Protein AF-A0A813ICS6-F1 (afdb_monomer_lite)

Secondary structure (DSSP, 8-state):
-EEEEETTT-------SS----GGG-TT---B----TT-TT--TTSEEEEEEEETTTTEEEEEEEE-SPPTT-EEEEEE--EE--SSS-EE--HHHHHTT-EEEEPPP-PPP-EEEEEEEEPTT-SS-EEEEEEESSSEEEEE----TTSPPPPHHHHHTT-EEEEESSSSEEE-

Sequence (175 aa):
YCRAYDASAFVPVSQSGTNVPTLHDCTACLNEIKTDANTADDPLLNFMGTSTYDPAKKFAEHEVDITGLDDKTFYWVYCFSLDVEIPTPNVVSSSQMLATQRKVRTLDTTPPSFGTFTCAPTAATEDSITVTLTLNEAGRAYCKVVNRGFVQPSPNAVIAEGFYADSADTSSFTI

Structure (mmCIF, N/CA/C/O backbone):
data_AF-A0A813ICS6-F1
#
_entry.id   AF-A0A813ICS6-F1
#
loop_
_atom_site.group_PDB
_atom_site.id
_atom_site.type_symbol
_atom_site.label_atom_id
_atom_site.label_alt_id
_atom_site.label_comp_id
_atom_site.label_asym_id
_atom_site.label_entity_id
_atom_site.label_seq_id
_atom_site.pdbx_PDB_ins_code
_atom_site.Cartn_x
_atom_site.Cartn_y
_atom_site.Cartn_z
_atom_site.occupancy
_atom_site.B_iso_or_equiv
_atom_site.auth_seq_id
_atom_site.auth_comp_id
_atom_site.auth_asym_id
_atom_site.auth_atom_id
_atom_site.pdbx_PDB_model_num
ATOM 1 N N . TYR A 1 1 ? 19.263 -0.883 -16.899 1.00 67.06 1 TYR A N 1
ATOM 2 C CA . TYR A 1 1 ? 18.357 0.272 -16.754 1.00 67.06 1 TYR A CA 1
ATOM 3 C C . TYR A 1 1 ? 16.977 -0.223 -16.365 1.00 67.06 1 TYR A C 1
ATOM 5 O O . TYR A 1 1 ? 16.537 -1.226 -16.918 1.00 67.06 1 TYR A O 1
ATOM 13 N N . CYS A 1 2 ? 16.301 0.446 -15.433 1.00 63.91 2 CYS A N 1
ATOM 14 C CA . CYS A 1 2 ? 14.906 0.165 -15.088 1.00 63.91 2 CYS A CA 1
ATOM 15 C C . CYS A 1 2 ? 14.122 1.474 -14.999 1.00 63.91 2 CYS A C 1
ATOM 17 O O . CYS A 1 2 ? 14.694 2.516 -14.684 1.00 63.91 2 CYS A O 1
ATOM 19 N N . ARG A 1 3 ? 12.827 1.419 -15.314 1.00 69.00 3 ARG A N 1
ATOM 20 C CA . ARG A 1 3 ? 11.920 2.571 -15.300 1.00 69.00 3 ARG A CA 1
ATOM 21 C C . ARG A 1 3 ? 10.561 2.173 -14.751 1.00 69.00 3 ARG A C 1
ATOM 23 O O . ARG A 1 3 ? 10.083 1.080 -15.056 1.00 69.00 3 ARG A O 1
ATOM 30 N N . ALA A 1 4 ? 9.950 3.066 -13.980 1.00 57.06 4 ALA A N 1
ATOM 31 C CA . ALA A 1 4 ? 8.623 2.890 -13.407 1.00 57.06 4 ALA A CA 1
ATOM 32 C C . ALA A 1 4 ? 7.691 4.007 -13.883 1.00 57.06 4 ALA A C 1
ATOM 34 O O . ALA A 1 4 ? 8.044 5.183 -13.842 1.00 57.06 4 ALA A O 1
ATOM 35 N N . TYR A 1 5 ? 6.491 3.627 -14.311 1.00 69.31 5 TYR A N 1
ATOM 36 C CA . TYR A 1 5 ? 5.466 4.538 -14.809 1.00 69.31 5 TYR A CA 1
ATOM 37 C C . TYR A 1 5 ? 4.174 4.335 -14.032 1.00 69.31 5 TYR A C 1
ATOM 39 O O . TYR A 1 5 ? 3.768 3.188 -13.846 1.00 69.31 5 TYR A O 1
ATOM 47 N N . ASP A 1 6 ? 3.521 5.414 -13.600 1.00 67.88 6 ASP A N 1
ATOM 48 C CA . ASP A 1 6 ? 2.180 5.317 -13.017 1.00 67.88 6 ASP A CA 1
ATOM 49 C C . ASP A 1 6 ? 1.248 4.637 -14.034 1.00 67.88 6 ASP A C 1
ATOM 51 O O . ASP A 1 6 ? 1.156 5.035 -15.201 1.00 67.88 6 ASP A O 1
ATOM 55 N N . ALA A 1 7 ? 0.576 3.571 -13.600 1.00 66.06 7 ALA A N 1
ATOM 56 C CA . ALA A 1 7 ? -0.280 2.761 -14.453 1.00 66.06 7 ALA A CA 1
ATOM 57 C C . ALA A 1 7 ? -1.519 3.506 -14.975 1.00 66.06 7 ALA A C 1
ATOM 59 O O . ALA A 1 7 ? -2.123 3.051 -15.946 1.00 66.06 7 ALA A O 1
ATOM 60 N N . SER A 1 8 ? -1.905 4.611 -14.340 1.00 65.88 8 SER A N 1
ATOM 61 C CA . SER A 1 8 ? -2.988 5.492 -14.779 1.00 65.88 8 SER A CA 1
ATOM 62 C C . SER A 1 8 ? -2.534 6.527 -15.815 1.00 65.88 8 SER A C 1
ATOM 64 O O . SER A 1 8 ? -3.346 6.971 -16.626 1.00 65.88 8 SER A O 1
ATOM 66 N N . ALA A 1 9 ? -1.242 6.871 -15.828 1.00 58.78 9 ALA A N 1
ATOM 67 C CA . ALA A 1 9 ? -0.669 7.891 -16.705 1.00 58.78 9 ALA A CA 1
ATOM 68 C C . ALA A 1 9 ? -0.032 7.317 -17.982 1.00 58.78 9 ALA A C 1
ATOM 70 O O . ALA A 1 9 ? 0.185 8.053 -18.944 1.00 58.78 9 ALA A O 1
ATOM 71 N N . PHE A 1 10 ? 0.268 6.014 -18.011 1.00 55.94 10 PHE A N 1
ATOM 72 C CA . PHE A 1 10 ? 0.963 5.376 -19.126 1.00 55.94 10 PHE A CA 1
ATOM 73 C C . PHE A 1 10 ? 0.111 4.309 -19.821 1.00 55.94 10 PHE A C 1
ATOM 75 O O . PHE A 1 10 ? -0.170 3.245 -19.265 1.00 55.94 10 PHE A O 1
ATOM 82 N N . VAL A 1 11 ? -0.229 4.561 -21.087 1.00 52.69 11 VAL A N 1
ATOM 83 C CA . VAL A 1 11 ? -0.723 3.533 -22.010 1.00 52.69 11 VAL A CA 1
ATOM 84 C C . VAL A 1 11 ? 0.474 3.050 -22.834 1.00 52.69 11 VAL A C 1
ATOM 86 O O . VAL A 1 11 ? 1.052 3.861 -23.559 1.00 52.69 11 VAL A O 1
ATOM 89 N N . PRO A 1 12 ? 0.871 1.764 -22.757 1.00 47.78 12 PRO A N 1
ATOM 90 C CA . PRO A 1 12 ? 1.965 1.250 -23.570 1.00 47.78 12 PRO A CA 1
ATOM 91 C C . PRO A 1 12 ? 1.580 1.352 -25.046 1.00 47.78 12 PRO A C 1
ATOM 93 O O . PRO A 1 12 ? 0.742 0.603 -25.545 1.00 47.78 12 PRO A O 1
ATOM 96 N N . VAL A 1 13 ? 2.181 2.301 -25.757 1.00 46.38 13 VAL A N 1
ATOM 97 C CA . VAL A 1 13 ? 2.060 2.375 -27.209 1.00 46.38 13 VAL A CA 1
ATOM 98 C C . VAL A 1 13 ? 2.874 1.236 -27.816 1.00 46.38 13 VAL A C 1
ATOM 100 O O . VAL A 1 13 ? 4.080 1.126 -27.595 1.00 46.38 13 VAL A O 1
ATOM 103 N N . SER A 1 14 ? 2.224 0.367 -28.593 1.00 39.81 14 SER A N 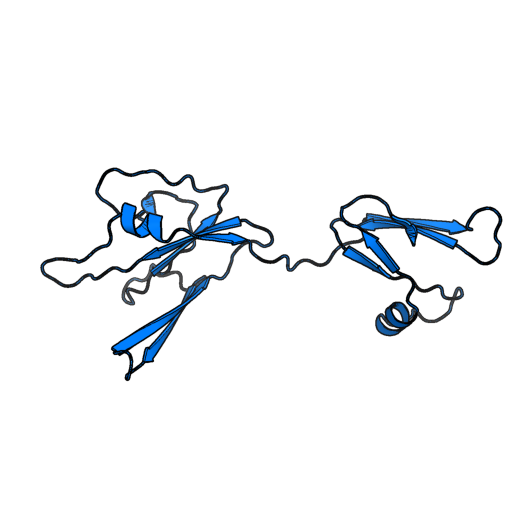1
ATOM 104 C CA . SER A 1 14 ? 2.938 -0.571 -29.458 1.00 39.81 14 SER A CA 1
ATOM 105 C C . SER A 1 14 ? 3.588 0.234 -30.584 1.00 39.81 14 SER A C 1
ATOM 107 O O . SER A 1 14 ? 2.972 0.475 -31.622 1.00 39.81 14 SER A O 1
ATOM 109 N N . GLN A 1 15 ? 4.806 0.721 -30.374 1.00 42.31 15 GLN A N 1
ATOM 110 C CA . GLN A 1 15 ? 5.534 1.413 -31.429 1.00 42.31 15 GLN A CA 1
ATOM 111 C C . GLN A 1 15 ? 6.230 0.384 -32.321 1.00 42.31 15 GLN A C 1
ATOM 113 O O . GLN A 1 15 ? 7.070 -0.410 -31.892 1.00 42.31 15 GLN A O 1
ATOM 118 N N . SER A 1 16 ? 5.817 0.379 -33.583 1.00 36.31 16 SER A N 1
ATOM 119 C CA . SER A 1 16 ? 6.348 -0.445 -34.658 1.00 36.31 16 SER A CA 1
ATOM 120 C C . SER A 1 16 ? 7.788 -0.049 -35.005 1.00 36.31 16 SER A C 1
ATOM 122 O O . SER A 1 16 ? 8.024 0.691 -35.956 1.00 36.31 16 SER A O 1
ATOM 124 N N . GLY A 1 17 ? 8.755 -0.596 -34.269 1.00 39.84 17 GLY A N 1
ATOM 125 C CA . GLY A 1 17 ? 10.041 -0.978 -34.856 1.00 39.84 17 GLY A CA 1
ATOM 126 C C . GLY A 1 17 ? 11.272 -0.134 -34.543 1.00 39.84 17 GLY A C 1
ATOM 127 O O . GLY A 1 17 ? 12.364 -0.649 -34.749 1.00 39.84 17 GLY A O 1
ATOM 128 N N . THR A 1 18 ? 11.177 1.071 -33.991 1.00 39.91 18 THR A N 1
ATOM 129 C CA . THR A 1 18 ? 12.386 1.813 -33.599 1.00 39.91 18 THR A CA 1
ATOM 130 C C . THR A 1 18 ? 12.062 2.848 -32.538 1.00 39.91 18 THR A C 1
ATOM 132 O O . THR A 1 18 ? 11.134 3.630 -32.709 1.00 39.91 18 THR A O 1
ATOM 135 N N . ASN A 1 19 ? 12.893 2.846 -31.494 1.00 40.31 19 ASN A N 1
ATOM 136 C CA . ASN A 1 19 ? 12.921 3.703 -30.309 1.00 40.31 19 ASN A CA 1
ATOM 137 C C . ASN A 1 19 ? 12.341 3.024 -29.057 1.00 40.31 19 ASN A C 1
ATOM 139 O O . ASN A 1 19 ? 11.143 2.788 -28.900 1.00 40.31 19 ASN A O 1
ATOM 143 N N . VAL A 1 20 ? 13.265 2.697 -28.146 1.00 45.59 20 VAL A N 1
ATOM 144 C CA . VAL A 1 20 ? 13.027 2.620 -26.697 1.00 45.59 20 VAL A CA 1
ATOM 145 C C . VAL A 1 20 ? 12.151 3.824 -26.328 1.00 45.59 20 VAL A C 1
ATOM 147 O O . VAL A 1 20 ? 12.421 4.886 -26.895 1.00 45.59 20 VAL A O 1
ATOM 150 N N . PRO A 1 21 ? 11.147 3.729 -25.428 1.00 44.62 21 PRO A N 1
ATOM 151 C CA . PRO A 1 21 ? 10.455 4.921 -24.947 1.00 44.62 21 PRO A CA 1
ATOM 152 C C . PRO A 1 21 ? 11.551 5.866 -24.481 1.00 44.62 21 PRO A C 1
ATOM 154 O O . PRO A 1 21 ? 12.260 5.554 -23.536 1.00 44.62 21 PRO A O 1
ATOM 157 N N . THR A 1 22 ? 11.835 6.941 -25.198 1.00 45.34 22 THR A N 1
ATOM 158 C CA . THR A 1 22 ? 12.751 7.952 -24.679 1.00 45.34 22 THR A CA 1
ATOM 159 C C . THR A 1 22 ? 11.894 8.863 -23.818 1.00 45.34 22 THR A C 1
ATOM 161 O O . THR A 1 22 ? 10.677 8.931 -24.003 1.00 45.34 22 THR A O 1
ATOM 164 N N . LEU A 1 23 ? 12.494 9.539 -22.840 1.00 39.53 23 LEU A N 1
ATOM 165 C CA . LEU A 1 23 ? 11.812 10.466 -21.926 1.00 39.53 23 LEU A CA 1
ATOM 166 C C . LEU A 1 23 ? 10.929 11.517 -22.655 1.00 39.53 23 LEU A C 1
ATOM 168 O O . LEU A 1 23 ? 10.115 12.195 -22.039 1.00 39.53 23 LEU A O 1
ATOM 172 N N . HIS A 1 24 ? 11.080 11.643 -23.976 1.00 39.41 24 HIS A N 1
ATOM 173 C CA . HIS A 1 24 ? 10.317 12.524 -24.847 1.00 39.41 24 HIS A CA 1
ATOM 174 C C . HIS A 1 24 ? 8.839 12.138 -25.038 1.00 39.41 24 HIS A C 1
ATOM 176 O O . HIS A 1 24 ? 8.037 13.009 -25.361 1.00 39.41 24 HIS A O 1
ATOM 182 N N . ASP A 1 25 ? 8.457 10.881 -24.793 1.00 43.03 25 ASP A N 1
ATOM 183 C CA . ASP A 1 25 ? 7.099 10.395 -25.096 1.00 43.03 25 ASP A CA 1
ATOM 184 C C . ASP A 1 25 ? 6.105 10.553 -23.931 1.00 43.03 25 ASP A C 1
ATOM 186 O O . ASP A 1 25 ? 4.918 10.257 -24.068 1.00 43.03 25 ASP A O 1
ATOM 190 N N . CYS A 1 26 ? 6.566 11.030 -22.772 1.00 43.69 26 CYS A N 1
ATOM 191 C CA . CYS A 1 26 ? 5.710 11.326 -21.629 1.00 43.69 26 CYS A CA 1
ATOM 192 C C . CYS A 1 26 ? 6.363 12.381 -20.731 1.00 43.69 26 CYS A C 1
ATOM 194 O O . CYS A 1 26 ? 7.218 12.080 -19.901 1.00 43.69 26 CYS A O 1
ATOM 196 N N . THR A 1 27 ? 5.910 13.628 -20.850 1.00 49.81 27 THR A N 1
ATOM 197 C CA . THR A 1 27 ? 6.404 14.766 -20.055 1.00 49.81 27 THR A CA 1
ATOM 198 C C . THR A 1 27 ? 6.152 14.604 -18.545 1.00 49.81 27 THR A C 1
ATOM 200 O O . THR A 1 27 ? 6.798 15.268 -17.744 1.00 49.81 27 THR A O 1
ATOM 203 N N . ALA A 1 28 ? 5.238 13.709 -18.146 1.00 50.19 28 ALA A N 1
ATOM 204 C CA . ALA A 1 28 ? 4.929 13.386 -16.749 1.00 50.19 28 ALA A CA 1
ATOM 205 C C . ALA A 1 28 ? 5.783 12.238 -16.168 1.00 50.19 28 ALA A C 1
ATOM 207 O O . ALA A 1 28 ? 5.688 11.927 -14.984 1.00 50.19 28 ALA A O 1
ATOM 208 N N . CYS A 1 29 ? 6.612 11.586 -16.984 1.00 50.06 29 CYS A N 1
ATOM 209 C CA . CYS A 1 29 ? 7.341 10.386 -16.601 1.00 50.06 29 CYS A CA 1
ATOM 210 C C . CYS A 1 29 ? 8.748 10.742 -16.094 1.00 50.06 29 CYS A C 1
ATOM 212 O O . CYS A 1 29 ? 9.745 10.532 -16.779 1.00 50.06 29 CYS A O 1
ATOM 214 N N . LEU A 1 30 ? 8.804 11.316 -14.889 1.00 52.66 30 LEU A N 1
ATOM 215 C CA . LEU A 1 30 ? 9.999 11.940 -14.296 1.00 52.66 30 LEU A CA 1
ATOM 216 C C . LEU A 1 30 ? 10.980 10.962 -13.616 1.00 52.66 30 LEU A C 1
ATOM 218 O O . LEU A 1 30 ? 12.027 11.388 -13.137 1.00 52.66 30 LEU A O 1
ATOM 222 N N . ASN A 1 31 ? 10.665 9.665 -13.571 1.00 52.06 31 ASN A N 1
ATOM 223 C CA . ASN A 1 31 ? 11.420 8.672 -12.804 1.00 52.06 31 ASN A CA 1
ATOM 224 C C . ASN A 1 31 ? 12.222 7.736 -13.738 1.00 52.06 31 ASN A C 1
ATOM 226 O O . ASN A 1 31 ? 11.792 6.617 -14.026 1.00 52.06 31 ASN A O 1
ATOM 230 N N . GLU A 1 32 ? 13.415 8.167 -14.169 1.00 51.03 32 GLU A N 1
ATOM 231 C CA . GLU A 1 32 ? 14.389 7.358 -14.930 1.00 51.03 32 GLU A CA 1
ATOM 232 C C . GLU A 1 32 ? 15.766 7.263 -14.230 1.00 51.03 32 GLU A C 1
ATOM 234 O O . GLU A 1 32 ? 16.231 8.235 -13.644 1.00 51.03 32 GLU A O 1
ATOM 239 N N . ILE A 1 33 ? 16.446 6.110 -14.370 1.00 44.16 33 ILE A N 1
ATOM 240 C CA . ILE A 1 33 ?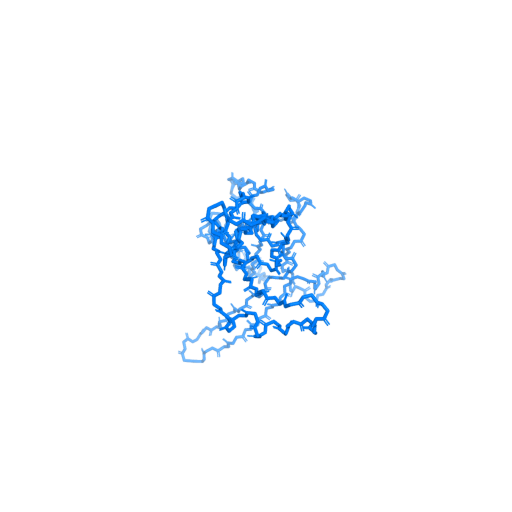 17.903 5.966 -14.178 1.00 44.16 33 ILE A CA 1
ATOM 241 C C . ILE A 1 33 ? 18.633 6.456 -15.426 1.00 44.16 33 ILE A C 1
ATOM 243 O O . ILE A 1 33 ? 18.620 5.757 -16.445 1.00 44.16 33 ILE A O 1
ATOM 247 N N . LYS A 1 34 ? 19.351 7.572 -15.332 1.00 47.09 34 LYS A N 1
ATOM 248 C CA . LYS A 1 34 ? 20.525 7.800 -16.176 1.00 47.09 34 LYS A CA 1
ATOM 249 C C . LYS A 1 34 ? 21.758 7.458 -15.342 1.00 47.09 34 LYS A C 1
ATOM 251 O O . LYS A 1 34 ? 21.804 7.719 -14.153 1.00 47.09 34 LYS A O 1
ATOM 256 N N . THR A 1 35 ? 22.726 6.772 -15.935 1.00 42.22 35 THR A N 1
ATOM 257 C CA . THR A 1 35 ? 24.057 6.596 -15.324 1.00 42.22 35 THR A CA 1
ATOM 258 C C . THR A 1 35 ? 25.151 6.916 -16.331 1.00 42.22 35 THR A C 1
ATOM 260 O O . THR A 1 35 ? 26.269 6.411 -16.214 1.00 42.22 35 THR A O 1
ATOM 263 N 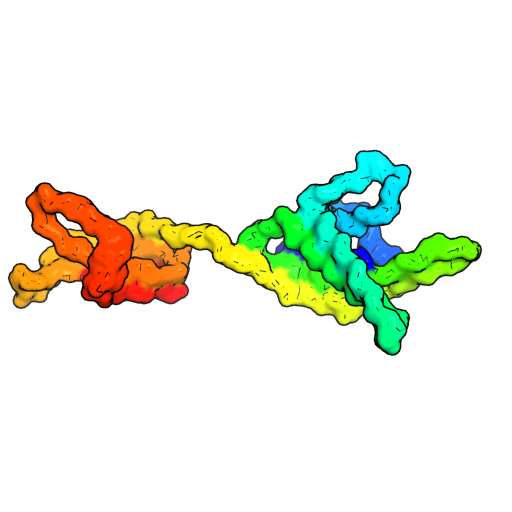N . ASP A 1 36 ? 24.866 7.726 -17.356 1.00 46.69 36 ASP A N 1
ATOM 264 C CA . ASP A 1 36 ? 25.940 8.343 -18.118 1.00 46.69 36 ASP A CA 1
ATOM 265 C C . ASP A 1 36 ? 26.492 9.496 -17.274 1.00 46.69 36 ASP A C 1
ATOM 267 O O . ASP A 1 36 ? 26.004 10.618 -17.295 1.00 46.69 36 ASP A O 1
ATOM 271 N N . ALA A 1 37 ? 27.519 9.181 -16.486 1.00 40.34 37 ALA A N 1
ATOM 272 C CA . ALA A 1 37 ? 28.139 10.027 -15.464 1.00 40.34 37 ALA A CA 1
ATOM 273 C C . ALA A 1 37 ? 28.742 11.372 -15.954 1.00 40.34 37 ALA A C 1
ATOM 275 O O . ALA A 1 37 ? 29.602 11.928 -15.281 1.00 40.34 37 ALA A O 1
ATOM 276 N N . ASN A 1 38 ? 28.342 11.899 -17.117 1.00 43.09 38 ASN A N 1
ATOM 277 C CA . ASN A 1 38 ? 28.958 13.043 -17.789 1.00 43.09 38 ASN A CA 1
ATOM 278 C C . ASN A 1 38 ? 27.977 14.093 -18.349 1.00 43.09 38 ASN A C 1
ATOM 280 O O . ASN A 1 38 ? 28.396 14.924 -19.156 1.00 43.09 38 ASN A O 1
ATOM 284 N N . THR A 1 39 ? 26.710 14.138 -17.921 1.00 42.72 39 THR A N 1
ATOM 285 C CA . THR A 1 39 ? 25.854 15.309 -18.199 1.00 42.72 39 THR A CA 1
ATOM 286 C C . THR A 1 39 ? 25.241 15.889 -16.927 1.00 42.72 39 THR A C 1
ATOM 288 O O . THR A 1 39 ? 24.884 15.171 -16.002 1.00 42.72 39 THR A O 1
ATOM 291 N N . ALA A 1 40 ? 25.140 17.221 -16.868 1.00 42.81 40 ALA A N 1
ATOM 292 C CA . ALA A 1 40 ? 24.578 17.968 -15.736 1.00 42.81 40 ALA A CA 1
ATOM 293 C C . ALA A 1 40 ? 23.045 17.816 -15.588 1.00 42.81 40 ALA A C 1
ATOM 295 O O . ALA A 1 40 ? 22.457 18.435 -14.704 1.00 42.81 40 ALA A O 1
ATOM 296 N N . ASP A 1 41 ? 22.422 16.986 -16.432 1.00 46.28 41 ASP A N 1
ATOM 297 C CA . ASP A 1 41 ? 20.984 16.700 -16.484 1.00 46.28 41 ASP A CA 1
ATOM 298 C C . ASP A 1 41 ? 20.645 15.312 -15.901 1.00 46.28 41 ASP A C 1
ATOM 300 O O . ASP A 1 41 ? 19.657 14.695 -16.309 1.00 46.28 41 ASP A O 1
ATOM 304 N N . ASP A 1 42 ? 21.473 14.788 -14.992 1.00 46.94 42 ASP A N 1
ATOM 305 C CA . ASP A 1 42 ? 21.215 13.541 -14.263 1.00 46.94 42 ASP A CA 1
ATOM 306 C C . ASP A 1 42 ? 20.538 13.851 -12.913 1.00 46.94 42 ASP A C 1
ATOM 308 O O . ASP A 1 42 ? 21.222 14.176 -11.932 1.00 46.94 42 ASP A O 1
ATOM 312 N N . PRO A 1 43 ? 19.191 13.837 -12.817 1.00 45.97 43 PRO A N 1
ATOM 313 C CA . PRO A 1 43 ? 18.529 13.944 -11.533 1.00 45.97 43 PRO A CA 1
ATOM 314 C C . PRO A 1 43 ? 18.727 12.621 -10.788 1.00 45.97 43 PRO A C 1
ATOM 316 O O . PRO A 1 43 ? 17.886 11.727 -10.838 1.00 45.97 43 PRO A O 1
ATOM 319 N N . LEU A 1 44 ? 19.821 12.543 -10.030 1.00 48.06 44 LEU A N 1
ATOM 320 C CA . LEU A 1 44 ? 20.140 11.552 -8.992 1.00 48.06 44 LEU A CA 1
ATOM 321 C C . LEU A 1 44 ? 19.078 11.438 -7.871 1.00 48.06 44 LEU A C 1
ATOM 323 O O . LEU A 1 44 ? 19.414 11.140 -6.728 1.00 48.06 44 LEU A O 1
ATOM 327 N N . LEU A 1 45 ? 17.801 11.727 -8.120 1.00 52.91 45 LEU A N 1
ATOM 328 C CA . LEU A 1 45 ? 16.816 11.855 -7.051 1.00 52.91 45 LEU A CA 1
ATOM 329 C C . LEU A 1 45 ? 16.052 10.571 -6.733 1.00 52.91 45 LEU A C 1
ATOM 331 O O . LEU A 1 45 ? 15.674 10.415 -5.577 1.00 52.91 45 LEU A O 1
ATOM 335 N N . ASN A 1 46 ? 15.855 9.649 -7.682 1.00 54.94 46 ASN A N 1
ATOM 336 C CA . ASN A 1 46 ? 14.878 8.566 -7.487 1.00 54.94 46 ASN A CA 1
ATOM 337 C C . ASN A 1 46 ? 15.352 7.147 -7.822 1.00 54.94 46 ASN A C 1
ATOM 339 O O . ASN A 1 46 ? 14.541 6.221 -7.785 1.00 54.94 46 ASN A O 1
ATOM 343 N N . PHE A 1 47 ? 16.634 6.949 -8.142 1.00 59.78 47 PHE A N 1
ATOM 344 C CA . PHE A 1 47 ? 17.151 5.609 -8.389 1.00 59.78 47 PHE A CA 1
ATOM 345 C C . PHE A 1 47 ? 18.552 5.384 -7.840 1.00 59.78 47 PHE A C 1
ATOM 347 O O . PHE A 1 47 ? 19.473 6.149 -8.121 1.00 59.78 47 PHE A O 1
ATOM 354 N N . MET A 1 48 ? 18.724 4.274 -7.128 1.00 62.62 48 MET A N 1
ATOM 355 C CA . MET A 1 48 ? 20.024 3.808 -6.656 1.00 62.62 48 MET A CA 1
ATOM 356 C C . MET A 1 48 ? 20.282 2.414 -7.217 1.00 62.62 48 MET A C 1
ATOM 358 O O . MET A 1 48 ? 19.513 1.489 -6.979 1.00 62.62 48 MET A O 1
ATOM 362 N N . GLY A 1 49 ? 21.343 2.276 -8.012 1.00 67.25 49 GLY A N 1
ATOM 363 C CA . GLY A 1 49 ? 21.762 0.998 -8.581 1.00 67.25 49 GLY A CA 1
ATOM 364 C C . GLY A 1 49 ? 22.992 0.454 -7.863 1.00 67.25 49 GLY A C 1
ATOM 365 O O . GLY A 1 49 ? 23.972 1.181 -7.698 1.00 67.25 49 GLY A O 1
ATOM 366 N N . THR A 1 50 ? 22.991 -0.823 -7.486 1.00 68.88 50 THR A N 1
ATOM 367 C CA . THR A 1 50 ? 24.193 -1.517 -6.998 1.00 68.88 50 THR A CA 1
ATOM 368 C C . THR A 1 50 ? 24.466 -2.757 -7.839 1.00 68.88 50 THR A C 1
ATOM 370 O O . THR A 1 50 ? 23.547 -3.388 -8.351 1.00 68.88 50 THR A O 1
ATOM 373 N N . SER A 1 51 ? 25.742 -3.089 -8.042 1.00 77.81 51 SER A N 1
ATOM 374 C CA . SER A 1 51 ? 26.145 -4.257 -8.830 1.00 77.81 51 SER A CA 1
ATOM 375 C C . SER A 1 51 ? 27.103 -5.126 -8.035 1.00 77.81 51 SER A C 1
ATOM 377 O O . SER A 1 51 ? 28.152 -4.645 -7.607 1.00 77.81 51 SER A O 1
ATOM 379 N N . THR A 1 52 ? 26.796 -6.414 -7.915 1.00 81.38 52 THR A N 1
ATOM 380 C CA . THR A 1 52 ? 27.683 -7.405 -7.297 1.00 81.38 52 THR A CA 1
ATOM 381 C C . THR A 1 52 ? 28.082 -8.447 -8.335 1.00 81.38 52 THR A C 1
ATOM 383 O O . THR A 1 52 ? 27.240 -9.178 -8.849 1.00 81.38 52 THR A O 1
ATOM 386 N N . TYR A 1 53 ? 29.373 -8.517 -8.669 1.00 81.19 53 TYR A N 1
ATOM 387 C CA . TYR A 1 53 ? 29.891 -9.508 -9.616 1.00 81.19 53 TYR A CA 1
ATOM 388 C C . TYR A 1 53 ? 30.062 -10.881 -8.958 1.00 81.19 53 TYR A C 1
ATOM 390 O O . TYR A 1 53 ? 30.795 -11.012 -7.979 1.00 81.19 53 TYR A O 1
ATOM 398 N N . ASP A 1 54 ? 29.439 -11.911 -9.534 1.00 86.88 54 ASP A N 1
ATOM 399 C CA . ASP A 1 54 ? 29.623 -13.312 -9.158 1.00 86.88 54 ASP A CA 1
ATOM 400 C C . ASP A 1 54 ? 30.708 -13.955 -10.057 1.00 86.88 54 ASP A C 1
ATOM 402 O O . ASP A 1 54 ? 30.468 -14.246 -11.239 1.00 86.88 54 ASP A O 1
ATOM 406 N N . PRO A 1 55 ? 31.921 -14.221 -9.528 1.00 83.94 55 PRO A N 1
ATOM 407 C CA . PRO A 1 55 ? 33.024 -14.767 -10.314 1.00 83.94 55 PRO A CA 1
ATOM 408 C C . PRO A 1 55 ? 32.837 -16.239 -10.699 1.00 83.94 55 PRO A C 1
ATOM 410 O O . PRO A 1 55 ? 33.531 -16.700 -11.613 1.00 83.94 55 PRO A O 1
ATOM 413 N N . ALA A 1 56 ? 31.943 -16.976 -10.034 1.00 87.12 56 ALA A N 1
ATOM 414 C CA . ALA A 1 56 ? 31.637 -18.364 -10.361 1.00 87.12 56 ALA A CA 1
ATOM 415 C C . ALA A 1 56 ? 30.633 -18.439 -11.515 1.00 87.12 56 ALA A C 1
ATOM 417 O O . ALA A 1 56 ? 30.834 -19.209 -12.454 1.00 87.12 56 ALA A O 1
ATOM 418 N N . LYS A 1 57 ? 29.593 -17.599 -11.485 1.00 79.56 57 LYS A N 1
ATOM 419 C CA . LYS A 1 57 ? 28.558 -17.572 -12.527 1.00 79.56 57 LYS A CA 1
ATOM 420 C C . LYS A 1 57 ? 28.878 -16.650 -13.709 1.00 79.56 57 LYS A C 1
ATOM 422 O O . LYS A 1 57 ? 28.182 -16.696 -14.718 1.00 79.56 57 LYS A O 1
ATOM 427 N N . LYS A 1 58 ? 29.944 -15.848 -13.605 1.00 84.25 58 LYS A N 1
ATOM 428 C CA . LYS A 1 58 ? 30.421 -14.919 -14.646 1.00 84.25 58 LYS A CA 1
ATOM 429 C C . LYS A 1 58 ? 29.394 -13.852 -15.040 1.00 84.25 58 LYS A C 1
ATOM 431 O O . LYS A 1 58 ? 29.426 -13.367 -16.167 1.00 84.25 58 LYS A O 1
ATOM 436 N N . PHE A 1 59 ? 28.537 -13.443 -14.108 1.00 75.81 59 PHE A N 1
ATOM 437 C CA . PHE A 1 59 ? 27.620 -12.319 -14.290 1.00 75.81 59 PHE A CA 1
ATOM 438 C C . PHE A 1 59 ? 27.620 -11.405 -13.066 1.00 75.81 59 PHE A C 1
ATOM 440 O O . PHE A 1 59 ? 27.998 -11.827 -11.976 1.00 75.81 59 PHE A O 1
ATOM 447 N N . ALA A 1 60 ? 27.208 -10.151 -13.251 1.00 75.50 60 ALA A N 1
ATOM 448 C CA . ALA A 1 60 ? 26.905 -9.251 -12.145 1.00 75.50 60 ALA A CA 1
ATOM 449 C C . ALA A 1 60 ? 25.398 -9.224 -11.894 1.00 75.50 60 ALA A C 1
ATOM 451 O O . ALA A 1 60 ? 24.618 -9.066 -12.834 1.00 75.50 60 ALA A O 1
ATOM 452 N N . GLU A 1 61 ? 25.001 -9.386 -10.637 1.00 76.62 61 GLU A N 1
ATOM 453 C CA . GLU A 1 61 ? 23.645 -9.077 -10.194 1.00 76.62 61 GLU A CA 1
ATOM 454 C C . GLU A 1 61 ? 23.553 -7.567 -10.026 1.00 76.62 61 GLU A C 1
ATOM 456 O O . GLU A 1 61 ? 24.395 -6.972 -9.353 1.00 76.62 61 GLU A O 1
ATOM 461 N N . HIS A 1 62 ? 22.575 -6.953 -10.688 1.00 77.62 62 HIS A N 1
ATOM 462 C CA . HIS A 1 62 ? 22.308 -5.528 -10.580 1.00 77.62 62 HIS A CA 1
ATOM 463 C C . HIS A 1 62 ? 20.977 -5.329 -9.866 1.00 77.62 62 HIS A C 1
ATOM 465 O O . HIS A 1 62 ? 19.939 -5.782 -10.353 1.00 77.62 62 HIS A O 1
ATOM 471 N N . GLU A 1 63 ? 21.027 -4.664 -8.722 1.00 79.25 63 GLU A N 1
ATOM 472 C CA . GLU A 1 63 ? 19.866 -4.271 -7.938 1.00 79.25 63 GLU A CA 1
ATOM 473 C C . GLU A 1 63 ? 19.578 -2.795 -8.182 1.00 79.25 63 GLU A C 1
ATOM 475 O O . GLU A 1 63 ? 20.498 -1.985 -8.302 1.00 79.25 63 GLU A O 1
ATOM 480 N N . VAL A 1 64 ? 18.295 -2.463 -8.297 1.00 77.69 64 VAL A N 1
ATOM 481 C CA . VAL A 1 64 ? 17.823 -1.103 -8.531 1.00 77.69 64 VAL A CA 1
ATOM 482 C C . VAL A 1 64 ? 16.722 -0.797 -7.533 1.00 77.69 64 VAL A C 1
ATOM 484 O O . VAL A 1 64 ? 15.643 -1.385 -7.609 1.00 77.69 64 VAL A O 1
ATOM 487 N N . ASP A 1 65 ? 16.971 0.192 -6.688 1.00 78.44 65 ASP A N 1
ATOM 488 C CA . ASP A 1 65 ? 15.957 0.804 -5.844 1.00 78.44 65 ASP A CA 1
ATOM 489 C C . ASP A 1 65 ? 15.306 1.967 -6.586 1.00 78.44 65 ASP A C 1
ATOM 491 O O . ASP A 1 65 ? 16.001 2.827 -7.128 1.00 78.44 65 ASP A O 1
ATOM 495 N N . ILE A 1 66 ? 13.972 1.990 -6.605 1.00 76.94 66 ILE A N 1
ATOM 496 C CA . ILE A 1 66 ? 13.169 3.077 -7.175 1.00 76.94 66 ILE A CA 1
ATOM 497 C C . ILE A 1 66 ? 12.481 3.801 -6.019 1.00 76.94 66 ILE A C 1
ATOM 499 O O . ILE A 1 66 ? 11.637 3.217 -5.340 1.00 76.94 66 ILE A O 1
ATOM 503 N N . THR A 1 67 ? 12.834 5.063 -5.792 1.00 77.31 67 THR A N 1
ATOM 504 C CA . THR A 1 67 ? 12.304 5.890 -4.698 1.00 77.31 67 THR A CA 1
ATOM 505 C C . THR A 1 67 ? 11.420 7.022 -5.224 1.00 77.31 67 THR A C 1
ATOM 507 O O . THR A 1 67 ? 11.305 7.229 -6.430 1.00 77.31 67 THR A O 1
ATOM 510 N N . GLY A 1 68 ? 10.741 7.738 -4.320 1.00 76.69 68 GLY A N 1
ATOM 511 C CA . GLY A 1 68 ? 9.861 8.854 -4.696 1.00 76.69 68 GLY A CA 1
ATOM 512 C C . GLY A 1 68 ? 8.591 8.423 -5.440 1.00 76.69 68 GLY A C 1
ATOM 513 O O . GLY A 1 68 ? 8.060 9.188 -6.240 1.00 76.69 68 GLY A O 1
ATOM 514 N N . LEU A 1 69 ? 8.137 7.188 -5.216 1.00 81.44 69 LEU A N 1
ATOM 515 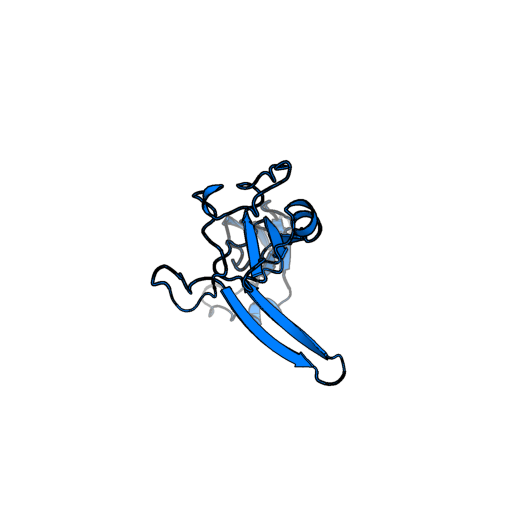C CA . LEU A 1 69 ? 6.861 6.689 -5.721 1.00 81.44 69 LEU A CA 1
ATOM 516 C C . LEU A 1 69 ? 5.740 7.057 -4.746 1.00 81.44 69 LEU A C 1
ATOM 518 O O . LEU A 1 69 ? 5.949 7.027 -3.534 1.00 81.44 69 LEU A O 1
ATOM 522 N N . ASP A 1 70 ? 4.555 7.349 -5.272 1.00 83.62 70 ASP A N 1
ATOM 523 C CA . ASP A 1 70 ? 3.372 7.583 -4.454 1.00 83.62 70 ASP A CA 1
ATOM 524 C C . ASP A 1 70 ? 2.895 6.268 -3.834 1.00 83.62 70 ASP A C 1
ATOM 526 O O . ASP A 1 70 ? 2.881 5.213 -4.481 1.00 83.62 70 ASP A O 1
ATOM 530 N N . ASP A 1 71 ? 2.473 6.325 -2.576 1.00 84.88 71 ASP A N 1
ATOM 531 C CA . ASP A 1 71 ? 1.921 5.182 -1.856 1.00 84.88 71 ASP A CA 1
ATOM 532 C C . ASP A 1 71 ? 0.626 4.675 -2.493 1.00 84.88 71 ASP A C 1
ATOM 534 O O . ASP A 1 71 ? -0.073 5.392 -3.215 1.00 84.88 71 ASP A O 1
ATOM 538 N N . LYS A 1 72 ? 0.281 3.412 -2.207 1.00 85.62 72 LYS A N 1
ATOM 539 C CA . LYS A 1 72 ? -0.984 2.773 -2.621 1.00 85.62 72 LYS A CA 1
ATOM 540 C C . LYS A 1 72 ? -1.226 2.754 -4.143 1.00 85.62 72 LYS A C 1
ATOM 542 O O . LYS A 1 72 ? -2.306 2.334 -4.579 1.00 85.62 72 LYS A O 1
ATOM 547 N N . THR A 1 73 ? -0.224 3.108 -4.943 1.00 84.56 73 THR A N 1
ATOM 548 C CA . THR A 1 73 ? -0.329 3.403 -6.376 1.00 84.56 73 THR A CA 1
ATOM 549 C C . THR A 1 73 ? 0.259 2.269 -7.210 1.00 84.56 73 THR A C 1
ATOM 551 O O . THR A 1 73 ? 1.240 1.621 -6.838 1.00 84.56 73 THR A O 1
ATOM 554 N N . PHE A 1 74 ? -0.392 1.961 -8.334 1.00 85.69 74 PHE A N 1
ATOM 555 C CA . PHE A 1 74 ? 0.085 0.936 -9.259 1.00 85.69 74 PHE A CA 1
ATOM 556 C C . PHE A 1 74 ? 1.081 1.528 -10.249 1.00 85.69 74 PHE A C 1
ATOM 558 O O . PHE A 1 74 ? 0.778 2.511 -10.919 1.00 85.69 74 PHE A O 1
ATOM 565 N N . TYR A 1 75 ? 2.208 0.846 -10.424 1.00 83.38 75 TYR A N 1
ATOM 566 C CA . TYR A 1 75 ? 3.231 1.189 -11.401 1.00 83.38 75 TYR A CA 1
ATOM 567 C C . TYR A 1 75 ? 3.471 0.039 -12.382 1.00 83.38 75 TYR A C 1
ATOM 569 O O . TYR A 1 75 ? 3.435 -1.143 -12.021 1.00 83.38 75 TYR A O 1
ATOM 577 N N . TRP A 1 76 ? 3.749 0.393 -13.633 1.00 82.81 76 TRP A N 1
ATOM 578 C CA . TRP A 1 76 ? 4.363 -0.491 -14.613 1.00 82.81 76 TRP A CA 1
ATOM 579 C C . TRP A 1 76 ? 5.872 -0.306 -14.584 1.00 82.81 76 TRP A C 1
ATOM 581 O O . TRP A 1 76 ? 6.368 0.788 -14.847 1.00 82.81 76 TRP A O 1
ATOM 591 N N . VAL A 1 77 ? 6.593 -1.381 -14.290 1.00 84.00 77 VAL A N 1
ATOM 592 C CA . VAL A 1 77 ? 8.054 -1.405 -14.270 1.00 84.00 77 VAL A CA 1
ATOM 593 C C . VAL A 1 77 ? 8.566 -2.144 -15.496 1.00 84.00 77 VAL A C 1
ATOM 595 O O . VAL A 1 77 ? 8.098 -3.243 -15.801 1.00 84.00 77 VAL A O 1
ATOM 598 N N . TYR A 1 78 ? 9.541 -1.547 -16.172 1.00 80.44 78 TYR A N 1
ATOM 599 C CA . TYR A 1 78 ? 10.255 -2.133 -17.301 1.00 80.44 78 TYR A CA 1
ATOM 600 C C . TYR A 1 78 ? 11.750 -2.072 -17.022 1.00 80.44 78 TYR A C 1
ATOM 602 O O . TYR A 1 78 ? 12.268 -1.026 -16.632 1.00 80.44 78 TYR A O 1
ATOM 610 N N . CYS A 1 79 ? 12.450 -3.173 -17.263 1.00 78.38 79 CYS A N 1
ATOM 611 C CA . CYS A 1 79 ? 13.904 -3.231 -17.173 1.00 78.38 79 CYS A CA 1
ATOM 612 C C . CYS A 1 79 ? 14.493 -3.655 -18.514 1.00 78.38 79 CYS A C 1
ATOM 614 O O . CYS A 1 79 ? 13.967 -4.543 -19.186 1.00 78.38 79 CYS A O 1
ATOM 616 N N . PHE A 1 80 ? 15.583 -3.018 -18.916 1.00 76.38 80 PHE A N 1
ATOM 617 C CA . PHE A 1 80 ? 16.267 -3.325 -20.158 1.00 76.38 80 PHE A CA 1
ATOM 618 C C . PHE A 1 80 ? 17.762 -3.001 -20.103 1.00 76.38 80 PHE A C 1
ATOM 620 O O . PHE A 1 80 ? 18.237 -2.217 -19.272 1.00 76.38 80 PHE A O 1
ATOM 627 N N . SER A 1 81 ? 18.510 -3.634 -21.002 1.00 74.25 81 SER A N 1
ATOM 628 C CA . SER A 1 81 ? 19.935 -3.406 -21.216 1.00 74.25 81 SER A CA 1
ATOM 629 C C . SER A 1 81 ? 20.152 -2.529 -22.446 1.00 74.25 81 SER A C 1
ATOM 631 O O . SER A 1 81 ? 19.500 -2.712 -23.474 1.00 74.25 81 SER A O 1
ATOM 633 N N . LEU A 1 82 ? 21.090 -1.601 -22.335 1.00 71.44 82 LEU A N 1
ATOM 634 C CA . LEU A 1 82 ? 21.592 -0.791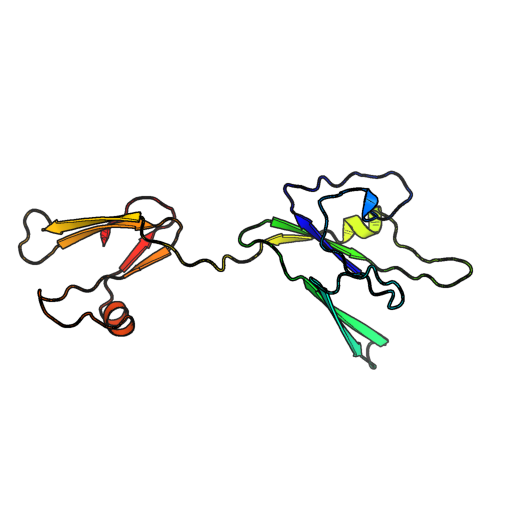 -23.433 1.00 71.44 82 LEU A CA 1
ATOM 635 C C . LEU A 1 82 ? 23.110 -0.938 -23.419 1.00 71.44 82 LEU A C 1
ATOM 637 O O . LEU A 1 82 ? 23.722 -0.755 -22.369 1.00 71.44 82 LEU A O 1
ATOM 641 N N . ASP A 1 83 ? 23.684 -1.269 -24.566 1.00 69.88 83 ASP A N 1
ATOM 642 C CA . ASP A 1 83 ? 25.121 -1.281 -24.785 1.00 69.88 83 ASP A CA 1
ATOM 643 C C . ASP A 1 83 ? 25.445 -0.291 -25.913 1.00 69.88 83 ASP A C 1
ATOM 645 O O . ASP A 1 83 ? 24.954 -0.414 -27.038 1.00 69.88 83 ASP A O 1
ATOM 649 N N . VAL A 1 84 ? 26.206 0.752 -25.580 1.00 71.50 84 VAL A N 1
ATOM 650 C CA . VAL A 1 84 ? 26.494 1.894 -26.465 1.00 71.50 84 VAL A CA 1
ATOM 651 C C . VAL A 1 84 ? 27.860 1.788 -27.153 1.00 71.50 84 VAL A C 1
ATOM 653 O O . VAL A 1 84 ? 28.406 2.799 -27.593 1.00 71.50 84 VAL A O 1
ATOM 656 N N . GLU A 1 85 ? 28.418 0.580 -27.262 1.00 77.31 85 GLU A N 1
ATOM 657 C CA . GLU A 1 85 ? 29.719 0.349 -27.898 1.00 77.31 85 GLU A CA 1
ATOM 658 C C . GLU A 1 85 ? 29.742 0.778 -29.386 1.00 77.31 85 GLU A C 1
ATOM 660 O O . GLU A 1 85 ? 28.806 0.555 -30.160 1.00 77.31 85 GLU A O 1
ATOM 665 N N . ILE A 1 86 ? 30.848 1.400 -29.805 1.00 69.81 86 ILE A N 1
ATOM 666 C CA . ILE A 1 86 ? 31.097 1.859 -31.183 1.00 69.81 86 ILE A CA 1
ATOM 667 C C . ILE A 1 86 ? 31.771 0.720 -31.976 1.00 69.81 86 ILE A C 1
ATOM 669 O O . ILE A 1 86 ? 32.659 0.061 -31.439 1.00 69.81 86 ILE A O 1
ATOM 673 N N . PRO A 1 87 ? 31.438 0.486 -33.268 1.00 72.31 87 PRO A N 1
ATOM 674 C CA . PRO A 1 87 ? 30.635 1.327 -34.165 1.00 72.31 87 PRO A CA 1
ATOM 675 C C . PRO A 1 87 ? 29.137 1.013 -34.197 1.00 72.31 87 PRO A C 1
ATOM 677 O O . PRO A 1 87 ? 28.382 1.756 -34.822 1.00 72.31 87 PRO A O 1
ATOM 680 N N . THR A 1 88 ? 28.702 -0.077 -33.572 1.00 76.06 88 THR A N 1
ATOM 681 C CA . THR A 1 88 ? 27.313 -0.543 -33.626 1.00 76.06 88 THR A CA 1
ATOM 682 C C . THR A 1 88 ? 26.768 -0.722 -32.216 1.00 76.06 88 THR A C 1
ATOM 684 O O . THR A 1 88 ? 27.058 -1.750 -31.600 1.00 76.06 88 THR A O 1
ATOM 687 N N . PRO A 1 89 ? 25.939 0.223 -31.740 1.00 74.25 89 PRO A N 1
ATOM 688 C CA . PRO A 1 89 ? 25.230 0.075 -30.480 1.00 74.25 89 PRO A CA 1
ATOM 689 C C . PRO A 1 89 ? 24.352 -1.177 -30.487 1.00 74.25 89 PRO A C 1
ATOM 691 O O . PRO A 1 89 ? 23.651 -1.456 -31.465 1.00 74.25 89 PRO A O 1
ATOM 694 N N . ASN A 1 90 ? 24.351 -1.904 -29.376 1.00 72.88 90 ASN A N 1
ATOM 695 C CA . ASN A 1 90 ? 23.461 -3.027 -29.143 1.00 72.88 90 ASN A CA 1
ATOM 696 C C . ASN A 1 90 ? 22.351 -2.593 -28.178 1.00 72.88 90 ASN A C 1
ATOM 698 O O . ASN A 1 90 ? 22.544 -2.441 -26.970 1.00 72.88 90 ASN A O 1
ATOM 702 N N . VAL A 1 91 ? 21.162 -2.374 -28.735 1.00 74.06 91 VAL A N 1
ATOM 703 C CA . VAL A 1 91 ? 19.999 -1.858 -28.011 1.00 74.06 91 VAL A CA 1
ATOM 704 C C . VAL A 1 91 ? 18.869 -2.874 -28.085 1.00 74.06 91 VAL A C 1
ATOM 706 O O . VAL A 1 91 ? 18.592 -3.426 -29.151 1.00 74.06 91 VAL A O 1
ATOM 709 N N . VAL A 1 92 ? 18.180 -3.111 -26.967 1.00 72.69 92 VAL A N 1
ATOM 710 C CA . VAL A 1 92 ? 16.965 -3.933 -26.984 1.00 72.69 92 VAL A CA 1
ATOM 711 C C . VAL A 1 92 ? 15.862 -3.284 -27.827 1.00 72.69 92 VAL A C 1
ATOM 713 O O . VAL A 1 92 ? 15.676 -2.067 -27.827 1.00 72.69 92 VAL A O 1
ATOM 716 N N . SER A 1 93 ? 15.075 -4.103 -28.520 1.00 74.38 93 SER A N 1
ATOM 717 C CA . SER A 1 93 ? 13.858 -3.629 -29.181 1.00 74.38 93 SER A CA 1
ATOM 718 C C . SER A 1 93 ? 12.760 -3.301 -28.164 1.00 74.38 93 SER A C 1
ATOM 720 O O . SER A 1 93 ? 12.703 -3.874 -27.071 1.00 74.38 93 SER A O 1
ATOM 722 N N . SER A 1 94 ? 11.805 -2.457 -28.557 1.00 70.38 94 SER A N 1
ATOM 723 C CA . SER A 1 94 ? 10.641 -2.120 -27.726 1.00 70.38 94 SER A CA 1
ATOM 724 C C . SER A 1 94 ? 9.829 -3.367 -27.346 1.00 70.38 94 SER A C 1
ATOM 726 O O . SER A 1 94 ? 9.317 -3.454 -26.235 1.00 70.38 94 SER A O 1
ATOM 728 N N . SER A 1 95 ? 9.783 -4.382 -28.218 1.00 70.94 95 SER A N 1
ATOM 729 C CA . SER A 1 95 ? 9.129 -5.667 -27.924 1.00 70.94 95 SER A CA 1
ATOM 730 C C . SER A 1 95 ? 9.818 -6.451 -26.798 1.00 70.94 95 SER A C 1
ATOM 732 O O . SER A 1 95 ? 9.149 -7.013 -25.933 1.00 70.94 95 SER A O 1
ATOM 734 N N . GLN A 1 96 ? 11.154 -6.439 -26.762 1.00 77.75 96 GLN A N 1
ATOM 735 C CA . GLN A 1 96 ? 11.945 -7.104 -25.725 1.00 77.75 96 GLN A CA 1
ATOM 736 C C . GLN A 1 96 ? 11.848 -6.364 -24.388 1.00 77.75 96 GLN A C 1
ATOM 738 O O . GLN A 1 96 ? 11.791 -7.007 -23.345 1.00 77.75 96 GLN A O 1
ATOM 743 N N . MET A 1 97 ? 11.763 -5.032 -24.406 1.00 77.50 97 MET A N 1
ATOM 744 C CA . MET A 1 97 ? 11.489 -4.242 -23.204 1.00 77.50 97 MET A CA 1
ATOM 745 C C . MET A 1 97 ? 10.071 -4.495 -22.672 1.00 77.50 97 MET A C 1
ATOM 747 O O . MET A 1 97 ? 9.899 -4.729 -21.482 1.00 77.50 97 MET A O 1
ATOM 751 N N . LEU A 1 98 ? 9.046 -4.500 -23.532 1.00 77.44 98 LEU A N 1
ATOM 752 C CA . LEU A 1 98 ? 7.673 -4.815 -23.112 1.00 77.44 98 LEU A CA 1
ATOM 753 C C . LEU A 1 98 ? 7.570 -6.222 -22.500 1.00 77.44 98 LEU A C 1
ATOM 755 O O . LEU A 1 98 ? 6.790 -6.433 -21.576 1.00 77.44 98 LEU A O 1
ATOM 759 N N . ALA A 1 99 ? 8.400 -7.175 -22.934 1.00 82.38 99 ALA A N 1
ATOM 760 C CA . ALA A 1 99 ? 8.451 -8.505 -22.328 1.00 82.38 99 ALA A CA 1
ATOM 761 C C . ALA A 1 99 ? 8.923 -8.502 -20.855 1.00 82.38 99 ALA A C 1
ATOM 763 O O . ALA A 1 99 ? 8.637 -9.451 -20.118 1.00 82.38 99 ALA A O 1
ATOM 764 N N . THR A 1 100 ? 9.608 -7.449 -20.390 1.00 84.31 100 THR A N 1
ATOM 765 C CA . THR A 1 100 ? 10.032 -7.312 -18.984 1.00 84.31 100 THR A CA 1
ATOM 766 C C . THR A 1 100 ? 9.012 -6.592 -18.107 1.00 84.31 100 THR A C 1
ATOM 768 O O . THR A 1 100 ? 9.248 -6.451 -16.909 1.00 84.31 100 THR A O 1
ATOM 771 N N . GLN A 1 101 ? 7.861 -6.201 -18.663 1.00 85.06 101 GLN A N 1
ATOM 772 C CA . GLN A 1 101 ? 6.794 -5.510 -17.946 1.00 85.06 101 GLN A CA 1
ATOM 773 C C . GLN A 1 101 ? 6.403 -6.238 -16.655 1.00 85.06 101 GLN A C 1
ATOM 775 O O . GLN A 1 101 ? 6.097 -7.437 -16.643 1.00 85.06 101 GLN A O 1
ATOM 780 N N . ARG A 1 102 ? 6.358 -5.491 -15.555 1.00 86.12 102 ARG A N 1
ATOM 781 C CA . ARG A 1 102 ? 5.830 -5.936 -14.263 1.00 86.12 102 ARG A CA 1
ATOM 782 C C . ARG A 1 102 ? 4.837 -4.914 -13.739 1.00 86.12 102 ARG A C 1
ATOM 784 O O . ARG A 1 102 ? 5.111 -3.720 -13.768 1.00 86.12 102 ARG A O 1
ATOM 791 N N . LYS A 1 103 ? 3.684 -5.383 -13.256 1.00 86.88 103 LYS A N 1
ATOM 792 C CA . LYS A 1 103 ? 2.751 -4.548 -12.496 1.00 86.88 103 LYS A CA 1
ATOM 793 C C . LYS A 1 103 ? 3.102 -4.671 -11.026 1.00 86.88 103 LYS A C 1
ATOM 795 O O . LYS A 1 103 ? 3.020 -5.769 -10.479 1.00 86.88 103 LYS A O 1
ATOM 800 N N . VAL A 1 104 ? 3.470 -3.566 -10.401 1.00 88.31 104 VAL A N 1
ATOM 801 C CA . VAL A 1 104 ? 3.765 -3.505 -8.968 1.00 88.31 104 VAL A CA 1
ATOM 802 C C . VAL A 1 104 ? 2.850 -2.481 -8.313 1.00 88.31 104 VAL A C 1
ATOM 804 O O . VAL A 1 104 ? 2.346 -1.579 -8.980 1.00 88.31 104 VAL A O 1
ATOM 807 N N . ARG A 1 105 ? 2.595 -2.638 -7.018 1.00 89.88 105 ARG A N 1
ATOM 808 C CA . ARG A 1 105 ? 1.868 -1.652 -6.219 1.00 89.88 105 ARG A CA 1
ATOM 809 C C . ARG A 1 105 ? 2.738 -1.273 -5.037 1.00 89.88 105 ARG A C 1
ATOM 811 O O . ARG A 1 105 ? 3.268 -2.170 -4.382 1.00 89.88 105 ARG A O 1
ATOM 818 N N . THR A 1 106 ? 2.883 0.019 -4.790 1.00 88.69 106 THR A N 1
ATOM 819 C CA . THR A 1 106 ? 3.563 0.518 -3.594 1.00 88.69 106 THR A CA 1
ATOM 820 C C . THR A 1 106 ? 2.765 0.166 -2.341 1.00 88.69 106 THR A C 1
ATOM 822 O O . THR A 1 106 ? 1.548 -0.058 -2.388 1.00 88.69 106 THR A O 1
ATOM 825 N N . LEU A 1 107 ? 3.474 0.055 -1.217 1.00 87.50 107 LEU A N 1
ATOM 826 C CA . LEU A 1 107 ? 2.844 -0.153 0.081 1.00 87.50 107 LEU A CA 1
ATOM 827 C C . LEU A 1 107 ? 2.050 1.094 0.486 1.00 87.50 107 LEU A C 1
ATOM 829 O O . LEU A 1 107 ? 2.228 2.177 -0.068 1.00 87.50 107 LEU A O 1
ATOM 833 N N . ASP A 1 108 ? 1.140 0.910 1.432 1.00 84.06 108 ASP A N 1
ATOM 834 C CA . ASP A 1 108 ? 0.518 2.022 2.140 1.00 84.06 108 ASP A CA 1
ATOM 835 C C . ASP A 1 108 ? 1.392 2.341 3.353 1.00 84.06 108 ASP A C 1
ATOM 837 O O . ASP A 1 108 ? 1.630 1.449 4.175 1.00 84.06 108 ASP A O 1
ATOM 841 N N . THR A 1 109 ? 1.924 3.561 3.442 1.00 84.00 109 THR A N 1
ATOM 842 C CA . THR A 1 109 ? 2.720 3.990 4.602 1.00 84.00 109 THR A CA 1
ATOM 843 C C . THR A 1 109 ? 1.964 4.957 5.511 1.00 84.00 109 THR A C 1
ATOM 845 O O . THR A 1 109 ? 2.492 5.377 6.544 1.00 84.00 109 THR A O 1
ATOM 848 N N . THR A 1 110 ? 0.710 5.276 5.179 1.00 83.44 110 THR A N 1
ATOM 849 C CA . THR A 1 110 ? -0.121 6.168 5.986 1.00 83.44 110 THR A CA 1
ATOM 850 C C . THR A 1 110 ? -0.897 5.381 7.047 1.00 83.44 110 THR A C 1
ATOM 852 O O . THR A 1 110 ? -1.421 4.312 6.753 1.00 83.44 110 THR A O 1
ATOM 855 N N . PRO A 1 111 ? -0.934 5.838 8.314 1.00 83.25 111 PRO A N 1
ATOM 856 C CA . PRO A 1 111 ? -1.765 5.207 9.331 1.00 83.25 111 PRO A CA 1
ATOM 857 C C . PRO A 1 111 ? -3.242 5.619 9.176 1.00 83.25 111 PRO A C 1
ATOM 859 O O . PRO A 1 111 ? -3.513 6.771 8.809 1.00 83.25 111 PRO A O 1
ATOM 862 N N . PRO A 1 112 ? -4.199 4.764 9.590 1.00 87.19 112 PRO A N 1
ATOM 863 C CA . PRO A 1 112 ? -5.610 5.120 9.590 1.00 87.19 112 PRO A CA 1
ATOM 864 C C . PRO A 1 112 ? -5.885 6.298 10.526 1.00 87.19 112 PRO A C 1
ATOM 866 O O . PRO A 1 112 ? -5.318 6.406 11.617 1.00 87.19 112 PRO A O 1
ATOM 869 N N . SER A 1 113 ? -6.820 7.155 10.134 1.00 90.00 113 SER A N 1
ATOM 870 C CA . SER A 1 113 ? -7.334 8.254 10.947 1.00 90.00 113 SER A CA 1
ATOM 871 C C . SER A 1 113 ? -8.782 8.005 11.362 1.00 90.00 113 SER A C 1
ATOM 873 O O . SER A 1 113 ? -9.589 7.440 10.617 1.00 90.00 113 SER A O 1
ATOM 875 N N . PHE A 1 114 ? -9.111 8.434 12.581 1.00 89.50 114 PHE A N 1
ATOM 876 C CA . PHE A 1 114 ? -10.469 8.374 13.108 1.00 89.50 114 PHE A CA 1
ATOM 877 C C . PHE A 1 114 ? -11.348 9.441 12.448 1.00 89.50 114 PHE A C 1
ATOM 879 O O . PHE A 1 114 ? -10.983 10.615 12.399 1.00 89.50 114 PHE A O 1
ATOM 886 N N . GLY A 1 115 ? -12.521 9.027 11.974 1.00 88.31 115 GLY A N 1
ATOM 887 C CA . GLY A 1 115 ? -13.585 9.912 11.511 1.00 88.31 115 GLY A CA 1
ATOM 888 C C . GLY A 1 115 ? -14.582 10.216 12.630 1.00 88.31 115 GLY A C 1
ATOM 889 O O . GLY A 1 115 ? -14.251 10.833 13.640 1.00 88.31 115 GLY A O 1
ATOM 890 N N . THR A 1 116 ? -15.829 9.782 12.447 1.00 89.50 116 THR A N 1
ATOM 891 C CA . THR A 1 116 ? -16.871 9.881 13.474 1.00 89.50 116 THR A CA 1
ATOM 892 C C . THR A 1 116 ? -16.576 8.980 14.668 1.00 89.50 116 THR A C 1
ATOM 894 O O . THR A 1 116 ? -15.998 7.902 14.527 1.00 89.50 116 THR A O 1
ATOM 897 N N . PHE A 1 117 ? -16.989 9.440 15.847 1.00 90.06 117 PHE A N 1
ATOM 898 C CA . PHE A 1 117 ? -16.872 8.720 17.106 1.00 90.06 117 PHE A CA 1
ATOM 899 C C . PHE A 1 117 ? -18.105 9.005 17.959 1.00 90.06 117 PHE A C 1
ATOM 901 O O . PHE A 1 117 ? -18.414 10.161 18.257 1.00 90.06 117 PHE A O 1
ATOM 908 N N . THR A 1 118 ? -18.791 7.951 18.382 1.00 91.31 118 THR A N 1
ATOM 909 C CA . THR A 1 118 ? -19.887 8.022 19.346 1.00 91.31 118 THR A CA 1
ATOM 910 C C . THR A 1 118 ? -19.729 6.923 20.378 1.00 91.31 118 THR A C 1
ATOM 912 O O . THR A 1 118 ? -19.397 5.789 20.046 1.00 91.31 118 THR A O 1
ATOM 915 N N . CYS A 1 119 ? -20.011 7.256 21.629 1.00 89.75 119 CYS A N 1
ATOM 916 C CA . CYS A 1 119 ? -20.016 6.315 22.734 1.00 89.75 119 CYS A CA 1
ATOM 917 C C . CYS A 1 119 ? -21.353 6.446 23.458 1.00 89.75 119 CYS A C 1
ATOM 919 O O . CYS A 1 119 ? -21.759 7.558 23.805 1.00 89.75 119 CYS A O 1
ATOM 921 N N . ALA A 1 120 ? -22.040 5.326 23.653 1.00 90.81 120 ALA A N 1
ATOM 922 C CA . ALA A 1 120 ? -23.318 5.277 24.346 1.00 90.81 120 ALA A CA 1
ATOM 923 C C . ALA A 1 120 ? -23.382 4.048 25.263 1.00 90.81 120 ALA A C 1
ATOM 925 O O . ALA A 1 120 ? -22.754 3.034 24.957 1.00 90.81 120 ALA A O 1
ATOM 926 N N . PRO A 1 121 ? -24.144 4.100 26.369 1.00 89.94 121 PRO A N 1
ATOM 927 C CA . PRO A 1 121 ? -24.469 2.903 27.134 1.00 89.94 121 PRO A CA 1
ATOM 928 C C . PRO A 1 121 ? -25.137 1.871 26.228 1.00 89.94 121 PRO A C 1
ATOM 930 O O . PRO A 1 121 ? -26.017 2.217 25.433 1.00 89.94 121 PRO A O 1
ATOM 933 N N . THR A 1 122 ? -24.744 0.609 26.350 1.00 90.06 122 THR A N 1
ATOM 934 C CA . THR A 1 122 ? -25.414 -0.464 25.618 1.00 90.06 122 THR A CA 1
ATOM 935 C C . THR A 1 122 ? -26.809 -0.667 26.207 1.00 90.06 122 THR A C 1
ATOM 937 O O . THR A 1 122 ? -26.980 -0.788 27.423 1.00 90.06 122 THR A O 1
ATOM 940 N N . ALA A 1 123 ? -27.827 -0.693 25.346 1.00 88.62 123 ALA A N 1
ATOM 941 C CA . ALA A 1 123 ? -29.215 -0.805 25.779 1.00 88.62 123 ALA A CA 1
ATOM 942 C C . ALA A 1 123 ? -29.444 -2.058 26.647 1.00 88.62 123 ALA A C 1
ATOM 944 O O . ALA A 1 123 ? -28.953 -3.138 26.333 1.00 88.62 123 ALA A O 1
ATOM 945 N N . ALA A 1 124 ? -30.236 -1.901 27.713 1.00 89.88 124 ALA A N 1
ATOM 946 C CA . ALA A 1 124 ? -30.598 -2.957 28.665 1.00 89.88 124 ALA A CA 1
ATOM 947 C C . ALA A 1 124 ? -29.440 -3.552 29.499 1.00 89.88 124 ALA A C 1
ATOM 949 O O . ALA A 1 124 ? -29.640 -4.573 30.154 1.00 89.88 124 ALA A O 1
ATOM 950 N N . THR A 1 125 ? -28.270 -2.903 29.535 1.00 89.25 125 THR A N 1
ATOM 951 C CA . THR A 1 125 ? -27.146 -3.282 30.413 1.00 89.25 125 THR A CA 1
ATOM 952 C C . THR A 1 125 ? -26.610 -2.066 31.170 1.00 89.25 125 THR A C 1
ATOM 954 O O . THR A 1 125 ? -26.718 -0.942 30.681 1.00 89.25 125 THR A O 1
ATOM 957 N N . GLU A 1 126 ? -26.038 -2.278 32.356 1.00 85.94 126 GLU A N 1
ATOM 958 C CA . GLU A 1 126 ? -25.422 -1.211 33.169 1.00 85.94 126 GLU A CA 1
ATOM 959 C C . GLU A 1 126 ? -23.884 -1.267 33.167 1.00 85.94 126 GLU A C 1
ATOM 961 O O . GLU A 1 126 ? -23.227 -0.344 33.641 1.00 85.94 126 GLU A O 1
ATOM 966 N N . ASP A 1 127 ? -23.304 -2.337 32.624 1.00 88.50 127 ASP A N 1
ATOM 967 C CA . ASP A 1 127 ? -21.881 -2.674 32.698 1.00 88.50 127 ASP A CA 1
ATOM 968 C C . ASP A 1 127 ? -21.167 -2.645 31.338 1.00 88.50 127 ASP A C 1
ATOM 970 O O . ASP A 1 127 ? -19.986 -2.982 31.256 1.00 88.50 127 ASP A O 1
ATOM 974 N N . SER A 1 128 ? -21.847 -2.206 30.273 1.00 88.06 128 SER A N 1
ATOM 975 C CA . SER A 1 128 ? -21.248 -2.106 28.944 1.00 88.06 128 SER A CA 1
ATOM 976 C C . SER A 1 128 ? -21.591 -0.806 28.216 1.00 88.06 128 SER A C 1
ATOM 978 O O . SER A 1 128 ? -22.636 -0.179 28.416 1.00 88.06 128 SER A O 1
ATOM 980 N N . ILE A 1 129 ? -20.665 -0.394 27.355 1.00 89.44 129 ILE A N 1
ATOM 981 C CA . ILE A 1 129 ? -20.809 0.735 26.441 1.00 89.44 129 ILE A CA 1
ATOM 982 C C . ILE A 1 129 ? -20.601 0.225 25.021 1.00 89.44 129 ILE A C 1
ATOM 984 O O . ILE A 1 129 ? -19.787 -0.664 24.798 1.00 89.44 129 ILE A O 1
ATOM 988 N N . THR A 1 130 ? -21.313 0.810 24.069 1.00 90.88 130 THR A N 1
ATOM 989 C CA . THR A 1 130 ? -21.082 0.598 22.645 1.00 90.88 130 THR A CA 1
ATOM 990 C C . THR A 1 130 ? -20.312 1.793 22.108 1.00 90.88 130 THR A C 1
ATOM 992 O O . THR A 1 130 ? -20.777 2.937 22.202 1.00 90.88 130 THR A O 1
ATOM 995 N N . VAL A 1 131 ? -19.142 1.536 21.529 1.00 90.62 131 VAL A N 1
ATOM 996 C CA . VAL A 1 131 ? -18.347 2.568 20.862 1.00 90.62 131 VAL A CA 1
ATOM 997 C C . VAL A 1 131 ? -18.492 2.379 19.363 1.00 90.62 131 VAL A C 1
ATOM 999 O O . VAL A 1 131 ? -18.016 1.394 18.820 1.00 90.62 131 VAL A O 1
ATOM 1002 N N . THR A 1 132 ? -19.142 3.321 18.682 1.00 92.38 132 THR A N 1
ATOM 1003 C CA . THR A 1 132 ? -19.227 3.336 17.214 1.00 92.38 132 THR A CA 1
ATOM 1004 C C . THR A 1 132 ? -18.244 4.348 16.658 1.00 92.38 132 THR A C 1
ATOM 1006 O O . THR A 1 132 ? -18.244 5.508 17.077 1.00 92.38 132 THR A O 1
ATOM 1009 N N . LEU A 1 133 ? -17.417 3.926 15.709 1.00 92.56 133 LEU A N 1
ATOM 1010 C CA . LEU A 1 133 ? -16.461 4.804 15.049 1.00 92.56 133 LEU A CA 1
ATOM 1011 C C . LEU A 1 133 ? -16.288 4.448 13.572 1.00 92.56 133 LEU A C 1
ATOM 1013 O O . LEU A 1 133 ? -16.673 3.368 13.130 1.00 92.56 133 LEU A O 1
ATOM 1017 N N . THR A 1 134 ? -15.716 5.372 12.808 1.00 93.62 134 THR A N 1
ATOM 1018 C CA . THR A 1 134 ? -15.344 5.166 11.397 1.00 93.62 134 THR A CA 1
ATOM 1019 C C . THR A 1 134 ? -13.851 5.407 11.221 1.00 93.62 134 THR A C 1
ATOM 1021 O O . THR A 1 134 ? -13.317 6.339 11.827 1.00 93.62 134 THR A O 1
ATOM 1024 N N . LEU A 1 135 ? -13.203 4.644 10.346 1.00 92.19 135 LEU A N 1
ATOM 1025 C CA . LEU A 1 135 ? -11.833 4.894 9.894 1.00 92.19 135 LEU A CA 1
ATOM 1026 C C . LEU A 1 135 ? -11.849 5.380 8.438 1.00 92.19 135 LEU A C 1
ATOM 1028 O O . LEU A 1 135 ? -12.752 5.043 7.676 1.00 92.19 135 LEU A O 1
ATOM 1032 N N . ASN A 1 136 ? -10.863 6.183 8.039 1.00 91.00 136 ASN A N 1
ATOM 1033 C CA . ASN A 1 136 ? -10.699 6.595 6.638 1.00 91.00 136 ASN A CA 1
ATOM 1034 C C . ASN A 1 136 ? -10.133 5.480 5.734 1.00 91.00 136 ASN A C 1
ATOM 1036 O O . ASN A 1 136 ? -10.059 5.666 4.520 1.00 91.00 136 ASN A O 1
ATOM 1040 N N . GLU A 1 137 ? -9.758 4.335 6.307 1.00 88.81 137 GLU A N 1
ATOM 1041 C CA . GLU A 1 137 ? -9.338 3.122 5.610 1.00 88.81 137 GLU A CA 1
ATOM 1042 C C . GLU A 1 137 ? -9.491 1.874 6.492 1.00 88.81 137 GLU A C 1
ATOM 1044 O O . GLU A 1 137 ? -9.778 1.975 7.685 1.00 88.81 137 GLU A O 1
ATOM 1049 N N . ALA A 1 138 ? -9.291 0.694 5.896 1.00 88.50 138 ALA A N 1
ATOM 1050 C CA . ALA A 1 138 ? -9.326 -0.572 6.618 1.00 88.50 138 ALA A CA 1
ATOM 1051 C C . ALA A 1 138 ? -8.279 -0.586 7.740 1.00 88.50 138 ALA A C 1
ATOM 1053 O O . ALA A 1 138 ? -7.119 -0.228 7.538 1.00 88.50 138 ALA A O 1
ATOM 1054 N N . GLY A 1 139 ? -8.679 -1.034 8.922 1.00 89.50 139 GLY A N 1
ATOM 1055 C CA . GLY A 1 139 ? -7.812 -0.996 10.086 1.00 89.50 139 GLY A CA 1
ATOM 1056 C C . GLY A 1 139 ? -8.454 -1.605 11.317 1.00 89.50 139 GLY A C 1
ATOM 1057 O O . GLY A 1 139 ? -9.600 -2.048 11.296 1.00 89.50 139 GLY A O 1
ATOM 1058 N N . ARG A 1 140 ? -7.694 -1.612 12.409 1.00 91.25 140 ARG A N 1
ATOM 1059 C CA . ARG A 1 140 ? -8.134 -2.111 13.710 1.00 91.25 140 ARG A CA 1
ATOM 1060 C C . ARG A 1 140 ? -8.142 -0.976 14.715 1.00 91.25 140 ARG A C 1
ATOM 1062 O O . ARG A 1 140 ? -7.113 -0.334 14.921 1.00 91.25 140 ARG A O 1
ATOM 1069 N N . ALA A 1 141 ? -9.271 -0.771 15.379 1.00 91.94 141 ALA A N 1
ATOM 1070 C CA . ALA A 1 141 ? -9.356 0.142 16.508 1.00 91.94 141 ALA A CA 1
ATOM 1071 C C . ALA A 1 141 ? -9.344 -0.646 17.817 1.00 91.94 141 ALA A C 1
ATOM 1073 O O . ALA A 1 141 ? -9.993 -1.682 17.926 1.00 91.94 141 ALA A O 1
ATOM 1074 N N . TYR A 1 142 ? -8.607 -0.136 18.801 1.00 92.62 142 TYR A N 1
ATOM 1075 C CA . TYR A 1 142 ? -8.550 -0.674 20.157 1.00 92.62 142 TYR A CA 1
ATOM 1076 C C . TYR A 1 142 ? -9.192 0.319 21.118 1.00 92.62 142 TYR A C 1
ATOM 1078 O O . TYR A 1 142 ? -9.039 1.532 20.949 1.00 92.62 142 TYR A O 1
ATOM 1086 N N . CYS A 1 143 ? -9.865 -0.178 22.149 1.00 91.06 143 CYS A N 1
ATOM 1087 C CA . CYS A 1 143 ? -10.432 0.664 23.188 1.00 91.06 143 CYS A CA 1
ATOM 1088 C C . CYS A 1 143 ? -10.038 0.175 24.584 1.00 91.06 143 CYS A C 1
ATOM 1090 O O . CYS A 1 143 ? -9.741 -0.993 24.822 1.00 91.06 143 CYS A O 1
ATOM 1092 N N . LYS A 1 144 ? -10.002 1.118 25.521 1.00 91.25 144 LYS A N 1
ATOM 1093 C CA . LYS A 1 144 ? -9.855 0.843 26.945 1.00 91.25 144 LYS A CA 1
ATOM 1094 C C . LYS A 1 144 ? -10.665 1.862 27.707 1.00 91.25 144 LYS A C 1
ATOM 1096 O O . LYS A 1 144 ? -10.488 3.068 27.527 1.00 91.25 144 LYS A O 1
ATOM 1101 N N . VAL A 1 145 ? -11.538 1.367 28.568 1.00 88.12 145 VAL A N 1
ATOM 1102 C CA . VAL A 1 145 ? -12.345 2.215 29.435 1.00 88.12 145 VAL A CA 1
ATOM 1103 C C . VAL A 1 145 ? -11.495 2.636 30.628 1.00 88.12 145 VAL A C 1
ATOM 1105 O O . VAL A 1 145 ? -10.809 1.820 31.242 1.00 88.12 145 VAL A O 1
ATOM 1108 N N . VAL A 1 146 ? -11.526 3.926 30.955 1.00 89.81 146 VAL A N 1
ATOM 1109 C CA . VAL A 1 146 ? -10.905 4.465 32.167 1.00 89.81 146 VAL A CA 1
ATOM 1110 C C . VAL A 1 146 ? -11.900 5.329 32.919 1.00 89.81 146 VAL A C 1
ATOM 1112 O O . VAL A 1 146 ? -12.743 6.002 32.322 1.00 89.81 146 VAL A O 1
ATOM 1115 N N . ASN A 1 147 ? -11.788 5.331 34.244 1.00 89.12 147 ASN A N 1
ATOM 1116 C CA . ASN A 1 147 ? -12.593 6.208 35.079 1.00 89.12 147 ASN A CA 1
ATOM 1117 C C . ASN A 1 147 ? -12.279 7.675 34.776 1.00 89.12 147 ASN A C 1
ATOM 1119 O O . ASN A 1 147 ? -11.134 8.063 34.529 1.00 89.12 147 ASN A O 1
ATOM 1123 N N . ARG A 1 148 ? -13.308 8.520 34.837 1.00 87.31 148 ARG A N 1
ATOM 1124 C CA . ARG A 1 148 ? -13.157 9.957 34.607 1.00 87.31 148 ARG A CA 1
ATOM 1125 C C . ARG A 1 148 ? -12.131 10.549 35.580 1.00 87.31 148 ARG A C 1
ATOM 1127 O O . ARG A 1 148 ? -12.240 10.358 36.786 1.00 87.31 148 ARG A O 1
ATOM 1134 N N . GLY A 1 149 ? -11.163 11.294 35.048 1.00 90.44 149 GLY A N 1
ATOM 1135 C CA . GLY A 1 149 ? -10.108 11.942 35.836 1.00 90.44 149 GLY A CA 1
ATOM 1136 C C . GLY A 1 149 ? -8.895 11.059 36.145 1.00 90.44 149 GLY A C 1
ATOM 1137 O O . GLY A 1 149 ? -7.958 11.540 36.776 1.00 90.44 149 GLY A O 1
ATOM 1138 N N . PHE A 1 150 ? -8.880 9.802 35.695 1.00 91.75 150 PHE A N 1
ATOM 1139 C CA . PHE A 1 150 ? -7.681 8.967 35.753 1.00 91.75 150 PHE A CA 1
ATOM 1140 C C . PHE A 1 150 ? -6.706 9.334 34.631 1.00 91.75 150 PHE A C 1
ATOM 1142 O O . PHE A 1 150 ? -7.079 9.929 33.618 1.00 91.75 150 PHE A O 1
ATOM 1149 N N . VAL A 1 151 ? -5.438 8.972 34.828 1.00 92.25 151 VAL A N 1
ATOM 1150 C CA . VAL A 1 151 ? -4.382 9.166 33.830 1.00 92.25 151 VAL A CA 1
ATOM 1151 C C . VAL A 1 151 ? -4.734 8.398 32.555 1.00 92.25 151 VAL A C 1
ATOM 1153 O O . VAL A 1 151 ? -5.189 7.254 32.615 1.00 92.25 151 VAL A O 1
ATOM 1156 N N . GLN A 1 152 ? -4.506 9.032 31.403 1.00 91.75 152 GLN A N 1
ATOM 1157 C CA . GLN A 1 152 ? -4.687 8.400 30.100 1.00 91.75 152 GLN A CA 1
ATOM 1158 C C . GLN A 1 152 ? -3.834 7.121 30.011 1.00 91.75 152 GLN A C 1
ATOM 1160 O O . GLN A 1 152 ? -2.647 7.156 30.352 1.00 91.75 152 GLN A O 1
ATOM 1165 N N . PRO A 1 153 ? -4.400 5.991 29.555 1.00 93.69 153 PRO A N 1
ATOM 1166 C CA . PRO A 1 153 ? -3.641 4.759 29.423 1.00 93.69 153 PRO A CA 1
ATOM 1167 C C . PRO A 1 153 ? -2.565 4.905 28.344 1.00 93.69 153 PRO A C 1
ATOM 1169 O O . PRO A 1 153 ? -2.766 5.572 27.328 1.00 93.69 153 PRO A O 1
ATOM 1172 N N . SER A 1 154 ? -1.425 4.243 28.545 1.00 95.06 154 SER A N 1
ATOM 1173 C CA . SER A 1 154 ? -0.428 4.117 27.483 1.00 95.06 154 SER A CA 1
ATOM 1174 C C . SER A 1 154 ? -0.979 3.257 26.338 1.00 95.06 154 SER A C 1
ATOM 1176 O O . SER A 1 154 ? -1.812 2.381 26.590 1.00 95.06 154 SER A O 1
ATOM 1178 N N . PRO A 1 155 ? -0.491 3.421 25.095 1.00 92.94 155 PRO A N 1
ATOM 1179 C CA . PRO A 1 155 ? -0.914 2.579 23.974 1.00 92.94 155 PRO A CA 1
ATOM 1180 C C . PRO A 1 155 ? -0.795 1.076 24.272 1.00 92.94 155 PRO A C 1
ATOM 1182 O O . PRO A 1 155 ? -1.727 0.317 24.023 1.00 92.94 155 PRO A O 1
ATOM 1185 N N . ASN A 1 156 ? 0.294 0.655 24.923 1.00 95.00 156 ASN A N 1
ATOM 1186 C CA . ASN A 1 156 ? 0.488 -0.740 25.328 1.00 95.00 156 ASN A CA 1
ATOM 1187 C C . ASN A 1 156 ? -0.564 -1.209 26.344 1.00 95.00 156 ASN A C 1
ATOM 1189 O O . ASN A 1 156 ? -0.991 -2.357 26.290 1.00 95.00 156 ASN A O 1
ATOM 1193 N N . ALA A 1 157 ? -1.007 -0.333 27.251 1.00 94.25 157 ALA A N 1
ATOM 1194 C CA . ALA A 1 157 ? -2.060 -0.661 28.207 1.00 94.25 157 ALA A CA 1
ATOM 1195 C C . ALA A 1 157 ? -3.441 -0.784 27.547 1.00 94.25 157 ALA A C 1
ATOM 1197 O O . ALA A 1 157 ? -4.270 -1.525 28.070 1.00 94.25 157 ALA A O 1
ATOM 1198 N N . VAL A 1 158 ? -3.688 -0.067 26.442 1.00 94.44 158 VAL A N 1
ATOM 1199 C CA . VAL A 1 158 ? -4.910 -0.196 25.628 1.00 94.44 158 VAL A CA 1
ATOM 1200 C C . VAL A 1 158 ? -4.894 -1.511 24.851 1.00 94.44 158 VAL A C 1
ATOM 1202 O O . VAL A 1 158 ? -5.858 -2.262 24.903 1.00 94.44 158 VAL A O 1
ATOM 1205 N N . ILE A 1 159 ? -3.773 -1.836 24.201 1.00 93.88 159 ILE A N 1
ATOM 1206 C CA . ILE A 1 159 ? -3.617 -3.090 23.446 1.00 93.88 159 ILE A CA 1
ATOM 1207 C C . ILE A 1 159 ? -3.737 -4.308 24.371 1.00 93.88 159 ILE A C 1
ATOM 1209 O O . ILE A 1 159 ? -4.386 -5.288 24.015 1.00 93.88 159 ILE A O 1
ATOM 1213 N N . ALA A 1 160 ? -3.152 -4.238 25.570 1.00 93.56 160 ALA A N 1
ATOM 1214 C CA . ALA A 1 160 ? -3.215 -5.316 26.555 1.00 93.56 160 ALA A CA 1
ATOM 1215 C C . ALA A 1 160 ? -4.632 -5.583 27.095 1.00 93.56 160 ALA A C 1
ATOM 1217 O O . ALA A 1 160 ? -4.877 -6.675 27.599 1.00 93.56 160 ALA A O 1
ATOM 1218 N N . GLU A 1 161 ? -5.549 -4.613 26.998 1.00 93.50 161 GLU A N 1
ATOM 1219 C CA . GLU A 1 161 ? -6.945 -4.789 27.416 1.00 93.50 161 GLU A CA 1
ATOM 1220 C C . GLU A 1 161 ? -7.704 -5.741 26.480 1.00 93.50 161 GLU A C 1
ATOM 1222 O O . GLU A 1 161 ? -8.594 -6.466 26.911 1.00 93.50 161 GLU A O 1
ATOM 1227 N N . GLY A 1 162 ? -7.333 -5.766 25.197 1.00 92.19 162 GLY A N 1
ATOM 1228 C CA . GLY A 1 162 ? -7.872 -6.719 24.231 1.00 92.19 162 GLY A CA 1
ATOM 1229 C C . GLY A 1 162 ? -9.266 -6.398 23.685 1.00 92.19 162 GLY A C 1
ATOM 1230 O O . GLY A 1 162 ? -9.786 -7.204 22.918 1.00 92.19 162 GLY A O 1
ATOM 1231 N N . PHE A 1 163 ? -9.859 -5.240 23.997 1.00 92.00 163 PHE A N 1
ATOM 1232 C CA . PHE A 1 163 ? -11.061 -4.771 23.299 1.00 92.00 163 PHE A CA 1
ATOM 1233 C C . PHE A 1 163 ? -10.674 -4.108 21.980 1.00 92.00 163 PHE A C 1
ATOM 1235 O O . PHE A 1 163 ? -10.036 -3.052 21.958 1.00 92.00 163 PHE A O 1
ATOM 1242 N N . TYR A 1 164 ? -11.044 -4.741 20.872 1.00 93.12 164 TYR A N 1
ATOM 1243 C CA . TYR A 1 164 ? -10.787 -4.234 19.533 1.00 93.12 164 TYR A CA 1
ATOM 1244 C C . TYR A 1 164 ? -11.879 -4.657 18.560 1.00 93.12 164 TYR A C 1
ATOM 1246 O O . TYR A 1 164 ? -12.571 -5.650 18.776 1.00 93.12 164 TYR A O 1
ATOM 1254 N N . ALA A 1 165 ? -11.969 -3.934 17.451 1.00 92.12 165 ALA A N 1
ATOM 1255 C CA . ALA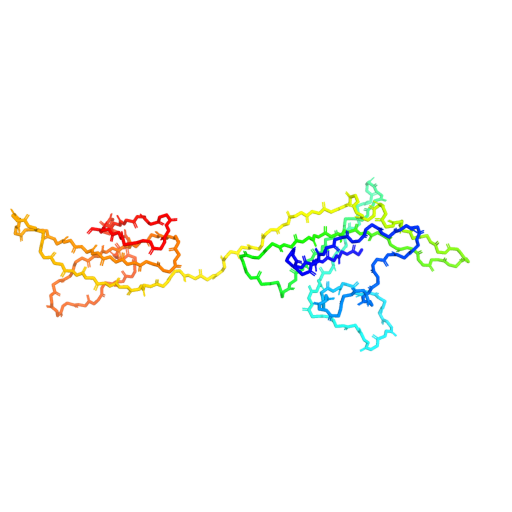 A 1 165 ? -12.720 -4.365 16.285 1.00 92.12 165 ALA A CA 1
ATOM 1256 C C . ALA A 1 165 ? -11.952 -4.023 15.007 1.00 92.12 165 ALA A C 1
ATOM 1258 O O . ALA A 1 165 ? -11.209 -3.036 14.945 1.00 92.12 165 ALA A O 1
ATOM 1259 N N . ASP A 1 166 ? -12.125 -4.880 14.007 1.00 91.19 166 ASP A N 1
ATOM 1260 C CA . ASP A 1 166 ? -11.566 -4.730 12.671 1.00 91.19 166 ASP A CA 1
ATOM 1261 C C . ASP A 1 166 ? -12.607 -4.104 11.741 1.00 91.19 166 ASP A C 1
ATOM 1263 O O . ASP A 1 166 ? -13.759 -4.538 11.707 1.00 91.19 166 ASP A O 1
ATOM 1267 N N . SER A 1 167 ? -12.180 -3.126 10.947 1.00 89.38 167 SER A N 1
ATOM 1268 C CA . SER A 1 167 ? -12.939 -2.607 9.814 1.00 89.38 167 SER A CA 1
ATOM 1269 C C . SER A 1 167 ? -12.266 -3.021 8.518 1.00 89.38 167 SER A C 1
ATOM 1271 O O . SER A 1 167 ? -11.077 -2.768 8.315 1.00 89.38 167 SER A O 1
ATOM 1273 N N . ALA A 1 168 ? -13.032 -3.648 7.627 1.00 85.06 168 ALA A N 1
ATOM 1274 C CA . ALA A 1 168 ? -12.561 -4.018 6.294 1.00 85.06 168 ALA A CA 1
ATOM 1275 C C . ALA A 1 168 ? -12.610 -2.842 5.300 1.00 85.06 168 ALA A C 1
ATOM 1277 O O . ALA A 1 168 ? -12.037 -2.931 4.214 1.00 85.06 168 ALA A O 1
ATOM 1278 N N . ASP A 1 169 ? -13.299 -1.758 5.656 1.00 85.88 169 ASP A N 1
ATOM 1279 C CA . ASP A 1 169 ? -13.514 -0.578 4.826 1.00 85.88 169 ASP A CA 1
ATOM 1280 C C . ASP A 1 169 ? -13.657 0.692 5.692 1.00 85.88 169 ASP A C 1
ATOM 1282 O O . ASP A 1 169 ? -13.238 0.730 6.851 1.00 85.88 169 ASP A O 1
ATOM 1286 N N . THR A 1 170 ? -14.236 1.748 5.119 1.00 86.44 170 THR A N 1
ATOM 1287 C CA . THR A 1 170 ? -14.476 3.034 5.785 1.00 86.44 170 THR A CA 1
ATOM 1288 C C . THR A 1 170 ? -15.844 3.138 6.467 1.00 86.44 170 THR A C 1
ATOM 1290 O O . THR A 1 170 ? -16.256 4.228 6.875 1.00 86.44 170 THR A O 1
ATOM 1293 N N . SER A 1 171 ? -16.573 2.025 6.582 1.00 85.88 171 SER A N 1
ATOM 1294 C CA . SER A 1 171 ? -17.891 1.988 7.206 1.00 85.88 171 SER A CA 1
ATOM 1295 C C . SER A 1 171 ? -17.798 2.138 8.726 1.00 85.88 171 SER A C 1
ATOM 1297 O O . SER A 1 171 ? -16.754 1.945 9.351 1.00 85.88 171 SER A O 1
ATOM 1299 N N . SER A 1 172 ? -18.918 2.510 9.346 1.00 87.94 172 SER A N 1
ATOM 1300 C CA . SER A 1 172 ? -19.022 2.543 10.804 1.00 87.94 172 SER A CA 1
ATOM 1301 C C . SER A 1 172 ? -18.981 1.130 11.370 1.00 87.94 172 SER A C 1
ATOM 1303 O O . SER A 1 172 ? -19.722 0.263 10.904 1.00 87.94 172 SER A O 1
ATOM 1305 N N . PHE A 1 173 ? -18.204 0.929 12.425 1.00 89.06 173 PHE A N 1
ATOM 1306 C CA . PHE A 1 173 ? -18.145 -0.332 13.151 1.00 89.06 173 PHE A CA 1
ATOM 1307 C C . PHE A 1 173 ? -18.150 -0.092 14.657 1.00 89.06 173 PHE A C 1
ATOM 1309 O O . PHE A 1 173 ? -17.917 1.026 15.129 1.00 89.06 173 PHE A O 1
ATOM 1316 N N . THR A 1 174 ? -18.462 -1.147 15.404 1.00 89.88 174 THR A N 1
ATOM 1317 C CA . THR A 1 174 ? -18.635 -1.093 16.853 1.00 89.88 174 THR A CA 1
ATOM 1318 C C . THR A 1 174 ? -17.585 -1.924 17.566 1.00 89.88 174 THR A C 1
ATOM 1320 O O . THR A 1 174 ? -17.322 -3.054 17.152 1.00 89.88 174 THR A O 1
ATOM 1323 N N . ILE A 1 175 ? -17.041 -1.369 18.646 1.00 87.25 175 ILE A N 1
ATOM 1324 C CA . ILE A 1 175 ? -16.303 -2.105 19.677 1.00 87.25 175 ILE A CA 1
ATOM 1325 C C . ILE A 1 175 ? -17.228 -2.296 20.874 1.00 87.25 175 ILE A C 1
ATOM 1327 O O . ILE A 1 175 ? -17.894 -1.295 21.249 1.00 87.25 175 ILE A O 1
#

pLDDT: mean 75.36, std 17.37, range [36.31, 95.06]

Organism: Polarella glacialis (NCBI:txid89957)

Radius of gyration: 26.25 Å; chains: 1; bounding box: 64×36×71 Å

Foldseek 3Di:
DKFKDFPVQDDDDPDPDDDDPDCVVHVPRPFDDDPPVPDPPGPPPFKDKDWDADPVVRDIDIDMGGDPDDAQTKIWMWDFDWACDPDDTDGDDNVVRVVRIDIDHHHHPDDKDWDDWDKAADPPDDPDIKIKTFIQFWDKDFDDDDDPPDDDDDPVRRVVVPHMDTDHTRDIDID